Protein AF-F3SG93-F1 (afdb_monomer_lite)

Sequence (123 aa):
MIDVQQGTYSRWENGTLEPSLEAIVKLAKLFDTTTDYLLGKTIYSTLDVVPHPITRIDLKKLKGFNKTELDDLKFAIVMHGIKNHFTAFDYMDELVSEYNLDEEEQEILRTLFKEVYEYFNAD

InterPro domains:
  IPR001387 Cro/C1-type, helix-turn-helix domain [PF01381] (1-38)
  IPR001387 Cro/C1-type, helix-turn-helix domain [PS50943] (1-38)
  IPR001387 Cro/C1-type, helix-turn-helix doma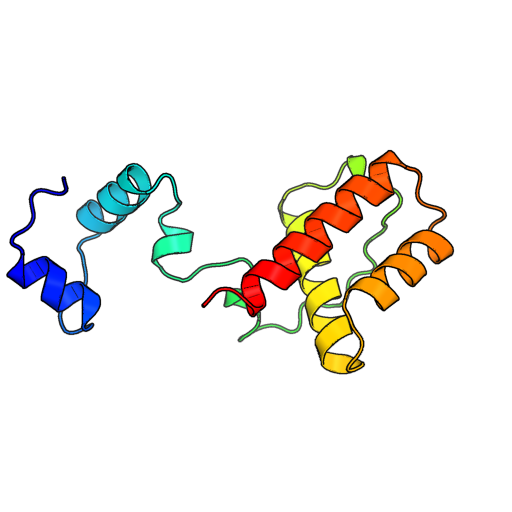in [cd00093] (1-38)
  IPR010982 Lambda repressor-like, DNA-binding domain superfamily [G3DSA:1.10.260.40] (1-42)
  IPR010982 Lambda repressor-like, DNA-binding domain superfamily [SSF47413] (2-43)

Foldseek 3Di:
DPPDDPVQVVCCVVVVDPDDPVVLVVVCVVVVHDSCVVVVNDLCVCVVPDPPPLPPLLLVCVVVDDPVSLSSVLVVLVVCCVVPVDQSVVVLVVVCVVNVDDPVSSVSSVVSSVVSVCVVPPD

Secondary structure (DSSP, 8-state):
-----HHHHHHHHTTSSPPPHHHHHHHHHHTT--HHHHTT--TTTTTTT---------GGGGGG--HHHHHHHHHHHHHHHHHH---HHHHHHHHHHHHT--HHHHHHHHHHHHHHHHHHH--

Organism: NCBI:txid888824

Structure (mmCIF, N/CA/C/O backbone):
data_AF-F3SG93-F1
#
_entry.id   AF-F3SG93-F1
#
loop_
_atom_site.group_PDB
_atom_site.id
_atom_site.type_symbol
_atom_site.label_atom_id
_atom_site.label_alt_id
_atom_site.label_comp_id
_atom_site.label_asym_id
_atom_site.label_entity_id
_atom_site.label_seq_id
_atom_site.pdbx_PDB_ins_code
_atom_site.Cartn_x
_atom_site.Cartn_y
_atom_site.Cartn_z
_atom_site.occupancy
_atom_site.B_iso_or_equiv
_atom_site.auth_seq_id
_atom_site.auth_comp_id
_atom_site.auth_asym_id
_atom_site.auth_atom_id
_atom_site.pdbx_PDB_model_num
ATOM 1 N N . MET A 1 1 ? 16.276 16.914 -10.727 1.00 59.72 1 MET A N 1
ATOM 2 C CA . MET A 1 1 ? 16.422 15.993 -11.874 1.00 59.72 1 MET A CA 1
ATOM 3 C C . MET A 1 1 ? 17.631 15.115 -11.608 1.00 59.72 1 MET A C 1
ATOM 5 O O . MET A 1 1 ? 18.599 15.614 -11.047 1.00 59.72 1 MET A O 1
ATOM 9 N N . ILE A 1 2 ? 17.548 13.819 -11.890 1.00 76.19 2 ILE A N 1
ATOM 10 C CA . ILE A 1 2 ? 18.651 12.887 -11.627 1.00 76.19 2 ILE A CA 1
ATOM 11 C C . ILE A 1 2 ? 19.689 13.134 -12.718 1.00 76.19 2 ILE A C 1
ATOM 13 O O . ILE A 1 2 ? 19.325 13.124 -13.889 1.00 76.19 2 ILE A O 1
ATOM 17 N N . ASP A 1 3 ? 20.924 13.453 -12.335 1.00 80.56 3 ASP A N 1
ATOM 18 C CA . ASP A 1 3 ? 22.010 13.833 -13.250 1.00 80.56 3 ASP A CA 1
ATOM 19 C C . ASP A 1 3 ? 22.480 12.625 -14.077 1.00 80.56 3 ASP A C 1
ATOM 21 O O . ASP A 1 3 ? 23.481 11.975 -13.786 1.00 80.56 3 ASP A O 1
ATOM 25 N N . VAL A 1 4 ? 21.651 12.237 -15.043 1.00 84.81 4 VAL A N 1
ATOM 26 C CA . VAL A 1 4 ? 21.777 11.029 -15.853 1.00 84.81 4 VAL A CA 1
ATOM 27 C C . VAL A 1 4 ? 21.468 11.410 -17.291 1.00 84.81 4 VAL A C 1
ATOM 29 O O . VAL A 1 4 ? 20.498 12.113 -17.572 1.00 84.81 4 VAL A O 1
ATOM 32 N N . GLN A 1 5 ? 22.293 10.937 -18.224 1.00 88.00 5 GLN A N 1
ATOM 33 C CA . GLN A 1 5 ? 22.051 11.164 -19.645 1.00 88.00 5 GLN A CA 1
ATOM 34 C C . GLN A 1 5 ? 20.723 10.527 -20.070 1.00 88.00 5 GLN A C 1
ATOM 36 O O . GLN A 1 5 ? 20.426 9.392 -19.698 1.00 88.00 5 GLN A O 1
ATOM 41 N N . GLN A 1 6 ? 19.957 11.219 -20.915 1.00 87.25 6 GLN A N 1
ATOM 42 C CA . GLN A 1 6 ? 18.664 10.733 -21.408 1.00 87.25 6 GLN A CA 1
ATOM 43 C C . GLN A 1 6 ? 18.759 9.329 -22.033 1.00 87.25 6 GLN A C 1
ATOM 45 O O . GLN A 1 6 ? 17.886 8.495 -21.809 1.00 87.25 6 GLN A O 1
ATOM 50 N N . GLY A 1 7 ? 19.845 9.032 -22.759 1.00 89.50 7 GLY A N 1
ATOM 51 C CA . GLY A 1 7 ? 20.078 7.701 -23.328 1.00 89.50 7 GLY A CA 1
ATOM 52 C C . GLY A 1 7 ? 20.246 6.607 -22.268 1.00 89.50 7 GLY A C 1
ATOM 53 O O . GLY A 1 7 ? 19.771 5.493 -22.457 1.00 89.50 7 GLY A O 1
ATOM 54 N N . THR A 1 8 ? 20.862 6.921 -21.127 1.00 88.81 8 THR A N 1
ATOM 55 C CA . THR A 1 8 ? 20.985 5.994 -19.992 1.00 88.81 8 THR A CA 1
ATOM 56 C C . THR A 1 8 ? 19.623 5.722 -19.362 1.00 88.81 8 THR A C 1
ATOM 58 O O . THR A 1 8 ? 19.291 4.564 -19.134 1.00 88.81 8 THR A O 1
ATOM 61 N N . TYR A 1 9 ? 18.812 6.765 -19.157 1.00 87.81 9 TYR A N 1
ATOM 62 C CA . TYR A 1 9 ? 17.448 6.624 -18.641 1.00 87.81 9 TYR A CA 1
ATOM 63 C C . TYR A 1 9 ? 16.564 5.787 -19.576 1.00 87.81 9 TYR A C 1
ATOM 65 O O . TYR A 1 9 ? 15.951 4.822 -19.138 1.00 87.81 9 TYR A O 1
ATOM 73 N N . SER A 1 10 ? 16.597 6.067 -20.883 1.00 90.00 10 SER A N 1
ATOM 74 C CA . SER A 1 10 ? 15.852 5.289 -21.880 1.00 90.00 10 SER A CA 1
ATOM 75 C C . SER A 1 10 ? 16.251 3.808 -21.877 1.00 90.00 10 SER A C 1
ATOM 77 O O . SER A 1 10 ? 15.420 2.924 -22.072 1.00 90.00 10 SER A O 1
ATOM 79 N N . ARG A 1 11 ? 17.524 3.495 -21.612 1.00 92.38 11 ARG A N 1
ATOM 80 C CA . ARG A 1 11 ? 17.965 2.104 -21.470 1.00 92.38 11 ARG A CA 1
ATOM 81 C C . ARG A 1 11 ? 17.460 1.437 -20.189 1.00 92.38 11 ARG A C 1
ATOM 83 O O . ARG A 1 11 ? 17.241 0.228 -20.243 1.00 92.38 11 ARG A O 1
ATOM 90 N N . TRP A 1 12 ? 17.268 2.193 -19.102 1.00 91.94 12 TRP A N 1
ATOM 91 C CA . TRP A 1 12 ? 16.621 1.708 -17.875 1.00 91.94 12 TRP A CA 1
ATOM 92 C C . TRP A 1 12 ? 15.160 1.341 -18.128 1.00 91.94 12 TRP A C 1
ATOM 94 O O . TRP A 1 12 ? 14.760 0.229 -17.807 1.00 91.94 12 TRP A O 1
ATOM 104 N N . GLU A 1 13 ? 14.395 2.224 -18.775 1.00 84.06 13 GLU A N 1
ATOM 105 C CA . GLU A 1 13 ? 12.977 1.984 -19.096 1.00 84.06 13 GLU A CA 1
ATOM 106 C C . GLU A 1 13 ? 12.779 0.760 -19.999 1.00 84.06 13 GLU A C 1
ATOM 108 O O . GLU A 1 13 ? 11.844 -0.011 -19.819 1.00 84.06 13 GLU A O 1
ATOM 113 N N . ASN A 1 14 ? 13.698 0.549 -20.946 1.00 88.56 14 ASN A N 1
ATOM 114 C CA . ASN A 1 14 ? 13.661 -0.594 -21.859 1.00 88.56 14 ASN A CA 1
ATOM 115 C C . ASN A 1 14 ? 14.315 -1.870 -21.285 1.00 88.56 14 ASN A C 1
ATOM 117 O O . ASN A 1 14 ? 14.455 -2.853 -22.009 1.00 88.56 14 ASN A O 1
ATOM 121 N N . GLY A 1 15 ? 14.798 -1.857 -20.035 1.00 85.56 15 GLY A N 1
ATOM 122 C CA . GLY A 1 15 ? 15.431 -3.019 -19.390 1.00 85.56 15 GLY A CA 1
ATOM 123 C C . GLY A 1 15 ? 16.774 -3.457 -19.995 1.00 85.56 15 GLY A C 1
ATOM 124 O O . GLY A 1 15 ? 17.267 -4.543 -19.708 1.00 85.56 15 GLY A O 1
ATOM 125 N N . THR A 1 16 ? 17.396 -2.627 -20.838 1.00 91.38 16 THR A N 1
ATOM 126 C CA . THR A 1 16 ? 18.687 -2.932 -21.500 1.00 91.38 16 THR A CA 1
ATOM 127 C C . THR A 1 16 ? 19.905 -2.460 -20.698 1.00 91.38 16 THR A C 1
ATOM 129 O O . THR A 1 16 ? 21.057 -2.642 -21.115 1.00 91.38 16 THR A O 1
ATOM 132 N N . LEU A 1 17 ? 19.662 -1.777 -19.582 1.00 92.44 17 LEU A N 1
ATOM 133 C CA . LEU A 1 17 ? 20.647 -1.339 -18.605 1.00 92.44 17 LEU A CA 1
ATOM 134 C C . LEU A 1 17 ? 19.965 -1.257 -17.244 1.00 92.44 17 LEU A C 1
ATOM 136 O O . LEU A 1 17 ? 18.870 -0.718 -17.151 1.00 92.44 17 LEU A O 1
ATOM 140 N N . GLU A 1 18 ? 20.632 -1.710 -16.191 1.00 91.00 18 GLU A N 1
ATOM 141 C CA . GLU A 1 18 ? 20.129 -1.532 -14.830 1.00 91.00 18 GLU A CA 1
ATOM 142 C C . GLU A 1 18 ? 20.617 -0.200 -14.229 1.00 91.00 18 GLU A C 1
ATOM 144 O O . GLU A 1 18 ? 21.763 0.212 -14.464 1.00 91.00 18 GLU A O 1
ATOM 149 N N . PRO A 1 19 ? 19.774 0.505 -13.455 1.00 92.00 19 PRO A N 1
ATOM 150 C CA . PRO A 1 19 ? 20.210 1.652 -12.672 1.00 92.00 19 PRO A CA 1
ATOM 151 C C . PRO A 1 19 ? 21.172 1.220 -11.560 1.00 92.00 19 PRO A C 1
ATOM 153 O O . PRO A 1 19 ? 21.033 0.157 -10.960 1.00 92.00 19 PRO A O 1
ATOM 156 N N . SER A 1 20 ? 22.147 2.073 -11.238 1.00 93.06 20 SER A N 1
ATOM 157 C CA . SER A 1 20 ? 22.995 1.846 -10.066 1.00 93.06 20 SER A CA 1
ATOM 158 C C . SER A 1 20 ? 22.187 1.991 -8.772 1.00 93.06 20 SER A C 1
ATOM 160 O O . SER A 1 20 ? 21.177 2.695 -8.735 1.00 93.06 20 SER A O 1
ATOM 162 N N . LEU A 1 21 ? 22.672 1.410 -7.670 1.00 92.81 21 LEU A N 1
ATOM 163 C CA . LEU A 1 21 ? 22.045 1.576 -6.352 1.00 92.81 21 LEU A CA 1
ATOM 164 C C . LEU A 1 21 ? 21.858 3.056 -5.977 1.00 92.81 21 LEU A C 1
ATOM 166 O O . LEU A 1 21 ? 20.818 3.446 -5.455 1.00 92.81 21 LEU A O 1
ATOM 170 N N . GLU A 1 22 ? 22.840 3.902 -6.294 1.00 93.69 22 GLU A N 1
ATOM 171 C CA . GLU A 1 22 ? 22.747 5.345 -6.063 1.00 93.69 22 GLU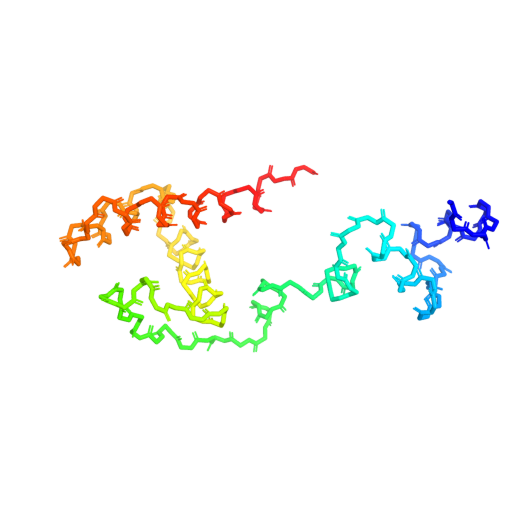 A CA 1
ATOM 172 C C . GLU A 1 22 ? 21.615 5.988 -6.881 1.00 93.69 22 GLU A C 1
ATOM 174 O O . GLU A 1 22 ? 20.885 6.839 -6.367 1.00 93.69 22 GLU A O 1
ATOM 179 N N . ALA A 1 23 ? 21.439 5.573 -8.138 1.00 93.31 23 ALA A N 1
ATOM 180 C CA . ALA A 1 23 ? 20.348 6.050 -8.980 1.00 93.31 23 ALA A CA 1
ATOM 181 C C . ALA A 1 23 ? 18.982 5.614 -8.436 1.00 93.31 23 ALA A C 1
ATOM 183 O O . ALA A 1 23 ? 18.081 6.446 -8.363 1.00 93.31 23 ALA A O 1
ATOM 184 N N . ILE A 1 24 ? 18.849 4.366 -7.975 1.00 93.44 24 ILE A N 1
ATOM 185 C CA . ILE A 1 24 ? 17.625 3.848 -7.341 1.00 93.44 24 ILE A CA 1
ATOM 186 C C . ILE A 1 24 ? 17.280 4.675 -6.093 1.00 93.44 24 ILE A C 1
ATOM 188 O O . ILE A 1 24 ? 16.143 5.109 -5.929 1.00 93.44 24 ILE A O 1
ATOM 192 N N . VAL A 1 25 ? 18.263 4.979 -5.239 1.00 94.56 25 VAL A N 1
ATOM 193 C CA . VAL A 1 25 ? 18.050 5.823 -4.049 1.00 94.56 25 VAL A CA 1
ATOM 194 C C . VAL A 1 25 ? 17.620 7.245 -4.430 1.00 94.56 25 VAL A C 1
ATOM 196 O O . VAL A 1 25 ? 16.763 7.830 -3.766 1.00 94.56 25 VAL A O 1
ATOM 199 N N . LYS A 1 26 ? 18.192 7.826 -5.492 1.00 93.50 26 LYS A N 1
ATOM 200 C CA . LYS A 1 26 ? 17.790 9.155 -5.986 1.00 93.50 26 LYS A CA 1
ATOM 201 C C . LYS A 1 26 ? 16.380 9.144 -6.578 1.00 93.50 26 LYS A C 1
ATOM 203 O O . LYS A 1 26 ? 15.635 10.084 -6.323 1.00 93.50 26 LYS A O 1
ATOM 208 N N . LEU A 1 27 ? 16.019 8.102 -7.327 1.00 92.38 27 LEU A N 1
ATOM 209 C CA . LEU A 1 27 ? 14.672 7.899 -7.868 1.00 92.38 27 LEU A CA 1
ATOM 210 C C . LEU A 1 27 ? 13.645 7.798 -6.737 1.00 92.38 27 LEU A C 1
ATOM 212 O O . LEU A 1 27 ? 12.639 8.497 -6.774 1.00 92.38 27 LEU A O 1
ATOM 216 N N . ALA A 1 28 ? 13.937 7.005 -5.703 1.00 93.56 28 ALA A N 1
ATOM 217 C CA . ALA A 1 28 ? 13.047 6.822 -4.558 1.00 93.56 28 ALA A CA 1
ATOM 218 C C . ALA A 1 28 ? 12.746 8.162 -3.872 1.00 93.56 28 ALA A C 1
ATOM 220 O O . ALA A 1 28 ? 11.593 8.514 -3.659 1.00 93.56 28 ALA A O 1
ATOM 221 N N . LYS A 1 29 ? 13.787 8.971 -3.631 1.00 93.38 29 LYS A N 1
ATOM 222 C CA . LYS A 1 29 ? 13.641 10.325 -3.074 1.00 93.38 29 LYS A CA 1
ATOM 223 C C . LYS A 1 29 ? 12.903 11.288 -4.003 1.00 93.38 29 LYS A C 1
ATOM 225 O O . LYS A 1 29 ? 12.192 12.158 -3.520 1.00 93.38 29 LYS A O 1
ATOM 230 N N . LEU A 1 30 ? 13.118 11.186 -5.315 1.00 92.88 30 LEU A N 1
ATOM 231 C CA . LEU A 1 30 ? 12.493 12.075 -6.296 1.00 92.88 30 LEU A CA 1
ATOM 232 C C . LEU A 1 30 ? 10.981 11.847 -6.389 1.00 92.88 30 LEU A C 1
ATOM 234 O O . LEU A 1 30 ? 10.237 12.813 -6.520 1.00 92.88 30 LEU A O 1
ATOM 238 N N . PHE A 1 31 ? 10.554 10.587 -6.339 1.00 90.62 31 PHE A N 1
ATOM 239 C CA . PHE A 1 31 ? 9.151 10.184 -6.452 1.00 90.62 31 PHE A CA 1
ATOM 240 C C . PHE A 1 31 ? 8.451 10.003 -5.102 1.00 90.62 31 PHE A C 1
ATOM 242 O O . PHE A 1 31 ? 7.326 9.519 -5.078 1.00 90.62 31 PHE A O 1
ATOM 249 N N . ASP A 1 32 ? 9.114 10.365 -4.002 1.00 93.00 32 ASP A N 1
ATOM 250 C CA . ASP A 1 32 ? 8.617 10.175 -2.636 1.00 93.00 32 ASP A CA 1
ATOM 251 C C . ASP A 1 32 ? 8.123 8.736 -2.373 1.00 93.00 32 ASP A C 1
ATOM 253 O O . ASP A 1 32 ? 7.033 8.486 -1.867 1.00 93.00 32 ASP A O 1
ATOM 257 N N . THR A 1 33 ? 8.938 7.758 -2.778 1.00 89.56 33 THR A N 1
ATOM 258 C CA . THR A 1 33 ? 8.654 6.320 -2.660 1.00 89.56 33 THR A CA 1
ATOM 259 C C . THR A 1 33 ? 9.843 5.566 -2.050 1.00 89.56 33 THR A C 1
ATOM 261 O O . THR A 1 33 ? 10.862 6.155 -1.685 1.00 89.56 33 THR A O 1
ATOM 264 N N . THR A 1 34 ? 9.740 4.242 -1.912 1.00 92.00 34 THR A N 1
ATOM 265 C CA . THR A 1 34 ? 10.809 3.388 -1.376 1.00 92.00 34 THR A CA 1
ATOM 266 C C . THR A 1 34 ? 11.599 2.700 -2.486 1.00 92.00 34 THR A C 1
ATOM 268 O O . THR A 1 34 ? 11.109 2.458 -3.587 1.00 92.00 34 THR A O 1
ATOM 271 N N . THR A 1 35 ? 12.847 2.332 -2.190 1.00 92.50 35 THR A N 1
ATOM 272 C CA . THR A 1 35 ? 13.645 1.500 -3.102 1.00 92.50 35 THR A CA 1
ATOM 273 C C . THR A 1 35 ? 13.022 0.121 -3.299 1.00 92.50 35 THR A C 1
ATOM 275 O O . THR A 1 35 ? 13.099 -0.416 -4.395 1.00 92.50 35 THR A O 1
ATOM 278 N N . ASP A 1 36 ? 12.375 -0.423 -2.264 1.00 87.12 36 ASP A N 1
ATOM 279 C CA . ASP A 1 36 ? 11.629 -1.681 -2.352 1.00 87.12 36 ASP A CA 1
ATOM 280 C C . ASP A 1 36 ? 10.508 -1.578 -3.394 1.00 87.12 36 ASP A C 1
ATOM 282 O O . ASP A 1 36 ? 10.410 -2.434 -4.268 1.00 87.12 36 ASP A O 1
ATOM 286 N N . TYR A 1 37 ? 9.735 -0.486 -3.376 1.00 85.25 37 TYR A N 1
ATOM 287 C CA . TYR A 1 37 ? 8.689 -0.235 -4.367 1.00 85.25 37 TYR A CA 1
ATOM 288 C C . TYR A 1 37 ? 9.256 -0.145 -5.792 1.00 85.25 37 TYR A C 1
ATOM 290 O O . TYR A 1 37 ? 8.758 -0.818 -6.691 1.00 85.25 37 TYR A O 1
ATOM 298 N N . LEU A 1 38 ? 10.337 0.621 -5.998 1.00 87.50 38 LEU A N 1
ATOM 299 C CA . LEU A 1 38 ? 10.989 0.746 -7.312 1.00 87.50 38 LEU A CA 1
ATOM 300 C C . LEU A 1 38 ? 11.539 -0.578 -7.852 1.00 87.50 38 LEU A C 1
ATOM 302 O O . LEU A 1 38 ? 11.622 -0.761 -9.062 1.00 87.50 38 LEU A O 1
ATOM 306 N N . LEU A 1 39 ? 11.935 -1.485 -6.961 1.00 87.00 39 LEU A N 1
ATOM 307 C CA . LEU A 1 39 ? 12.457 -2.807 -7.303 1.00 87.00 39 LEU A CA 1
ATOM 308 C C . LEU A 1 39 ? 11.354 -3.868 -7.429 1.00 87.00 39 LEU A C 1
ATOM 310 O O . LEU A 1 39 ? 11.656 -5.056 -7.514 1.00 87.00 39 LEU A O 1
ATOM 314 N N . GLY A 1 40 ? 10.081 -3.463 -7.418 1.00 76.38 40 GLY A N 1
ATOM 315 C CA . GLY A 1 40 ? 8.942 -4.373 -7.533 1.00 76.38 40 GLY A CA 1
ATOM 316 C C . GLY A 1 40 ? 8.674 -5.194 -6.271 1.00 76.38 40 GLY A C 1
ATOM 317 O O . GLY A 1 40 ? 7.824 -6.081 -6.285 1.00 76.38 40 GLY A O 1
ATOM 318 N N . LYS A 1 41 ? 9.353 -4.899 -5.158 1.00 79.25 41 LYS A N 1
ATOM 319 C CA . LYS A 1 41 ? 9.103 -5.533 -3.865 1.00 79.25 41 LYS A CA 1
ATOM 320 C C . LYS A 1 41 ? 7.938 -4.834 -3.171 1.00 79.25 41 LYS A C 1
ATOM 322 O O . LYS A 1 41 ? 8.107 -3.954 -2.329 1.00 79.25 41 LYS A O 1
ATOM 327 N N . THR A 1 42 ? 6.732 -5.233 -3.551 1.00 71.38 42 THR A N 1
ATOM 328 C CA . THR A 1 42 ? 5.483 -4.806 -2.911 1.00 71.38 42 THR A CA 1
ATOM 329 C C . THR A 1 42 ? 5.004 -5.857 -1.911 1.00 71.38 42 THR A C 1
ATOM 331 O O . THR A 1 42 ? 5.514 -6.977 -1.874 1.00 71.38 42 THR A O 1
ATOM 334 N N . ILE A 1 43 ? 3.971 -5.535 -1.133 1.00 64.81 43 ILE A N 1
ATOM 335 C CA . ILE A 1 43 ? 3.276 -6.511 -0.272 1.00 64.81 43 ILE A CA 1
ATOM 336 C C . ILE A 1 43 ? 2.715 -7.703 -1.067 1.00 64.81 43 ILE A C 1
ATOM 338 O O . ILE A 1 43 ? 2.484 -8.769 -0.512 1.00 64.81 43 ILE A O 1
ATOM 342 N N . TYR A 1 44 ? 2.551 -7.531 -2.379 1.00 60.75 44 TYR A N 1
ATOM 343 C CA . TYR A 1 44 ? 2.059 -8.536 -3.312 1.00 60.75 44 TYR A CA 1
ATOM 344 C C . TYR A 1 44 ? 3.194 -9.321 -3.986 1.00 60.75 44 TYR A C 1
ATOM 346 O O . TYR A 1 44 ? 2.960 -10.398 -4.515 1.00 60.75 44 TYR A O 1
ATOM 354 N N . SER A 1 45 ? 4.446 -8.853 -3.923 1.00 61.03 45 SER A N 1
ATOM 355 C CA . SER A 1 45 ? 5.608 -9.576 -4.476 1.00 61.03 45 SER A CA 1
ATOM 356 C C . SER A 1 45 ? 5.905 -10.910 -3.773 1.00 61.03 45 SER A C 1
ATOM 358 O O . SER A 1 45 ? 6.642 -11.744 -4.292 1.00 61.03 45 SER A O 1
ATOM 360 N N . THR A 1 46 ? 5.311 -11.146 -2.600 1.00 54.59 46 THR A N 1
ATOM 361 C CA . THR A 1 46 ? 5.358 -12.426 -1.877 1.00 54.59 46 THR A CA 1
ATOM 362 C C . THR A 1 46 ? 4.302 -13.433 -2.353 1.00 54.59 46 THR A C 1
ATOM 364 O O . THR A 1 46 ? 4.393 -14.604 -1.973 1.00 54.59 46 THR A O 1
ATOM 367 N N . LEU A 1 47 ? 3.341 -13.021 -3.201 1.00 50.97 47 LEU A N 1
ATOM 368 C CA . LEU A 1 47 ? 2.291 -13.888 -3.764 1.00 50.97 47 LEU A CA 1
ATOM 369 C C . LEU A 1 47 ? 2.870 -15.054 -4.579 1.00 50.97 47 LEU A C 1
ATOM 371 O O . LEU A 1 47 ? 2.270 -16.126 -4.603 1.00 50.97 47 LEU A O 1
ATOM 375 N N . ASP A 1 48 ? 4.040 -14.872 -5.198 1.00 45.44 48 ASP A N 1
ATOM 376 C CA . ASP A 1 48 ? 4.622 -15.860 -6.114 1.00 45.44 48 ASP A CA 1
ATOM 377 C C . ASP A 1 48 ? 5.311 -17.050 -5.426 1.00 45.44 48 ASP A C 1
ATOM 379 O O . ASP A 1 48 ? 5.649 -18.020 -6.105 1.00 45.44 48 ASP A O 1
ATOM 383 N N . VAL A 1 49 ? 5.549 -17.033 -4.102 1.00 44.50 49 VAL A N 1
ATOM 384 C CA . VAL A 1 49 ? 6.443 -18.050 -3.495 1.00 44.50 49 VAL A CA 1
ATOM 385 C C . VAL A 1 49 ? 5.956 -18.683 -2.193 1.00 44.50 49 VAL A C 1
ATOM 387 O O . VAL A 1 49 ? 6.461 -19.745 -1.829 1.00 44.50 49 VAL A O 1
ATOM 390 N N . VAL A 1 50 ? 4.976 -18.124 -1.477 1.00 46.19 50 VAL A N 1
ATOM 391 C CA . VAL A 1 50 ? 4.543 -18.737 -0.210 1.00 46.19 50 VAL A CA 1
ATOM 392 C C . VAL A 1 50 ? 3.030 -18.652 -0.055 1.00 46.19 50 VAL A C 1
ATOM 394 O O . VAL A 1 50 ? 2.501 -17.541 -0.004 1.00 46.19 50 VAL A O 1
ATOM 397 N N . PRO A 1 51 ? 2.314 -19.783 0.109 1.00 45.25 51 PRO A N 1
ATOM 398 C CA . PRO A 1 51 ? 0.999 -19.740 0.718 1.00 45.25 51 PRO A CA 1
ATOM 399 C C . PRO A 1 51 ? 1.216 -19.269 2.157 1.00 45.25 51 PRO A C 1
ATOM 401 O O . PRO A 1 51 ? 1.511 -20.075 3.041 1.00 45.25 51 PRO A O 1
ATOM 404 N N . HIS A 1 52 ? 1.145 -17.954 2.390 1.00 45.66 52 HIS A N 1
ATOM 405 C CA . HIS A 1 52 ? 0.974 -17.458 3.745 1.00 45.66 52 HIS A CA 1
ATOM 406 C C . HIS A 1 52 ? -0.264 -18.178 4.274 1.00 45.66 52 HIS A C 1
ATOM 408 O O . HIS A 1 52 ? -1.303 -18.173 3.596 1.00 45.66 52 HIS A O 1
ATOM 414 N N . PRO A 1 53 ? -0.155 -18.895 5.408 1.00 44.47 53 PRO A N 1
ATOM 415 C CA . PRO A 1 53 ? -1.332 -19.453 6.034 1.00 44.47 53 PRO A CA 1
ATOM 416 C C . PRO A 1 53 ? -2.329 -18.308 6.136 1.00 44.47 53 PRO A C 1
ATOM 418 O O . PRO A 1 53 ? -1.938 -17.204 6.507 1.00 44.47 53 PRO A O 1
ATOM 421 N N . ILE A 1 54 ? -3.590 -18.558 5.789 1.00 50.09 54 ILE A N 1
ATOM 422 C CA . ILE A 1 54 ? -4.692 -17.689 6.197 1.00 50.09 54 ILE A CA 1
ATOM 423 C C . ILE A 1 54 ? -4.691 -17.784 7.727 1.00 50.09 54 ILE A C 1
ATOM 425 O O . ILE A 1 54 ? -5.381 -18.611 8.324 1.00 50.09 54 ILE A O 1
ATOM 429 N N . THR A 1 55 ? -3.772 -17.078 8.376 1.00 46.88 55 THR A N 1
ATOM 430 C CA . THR A 1 55 ? -3.735 -16.943 9.815 1.00 46.88 55 THR A CA 1
ATOM 431 C C . THR A 1 55 ? -5.035 -16.247 10.161 1.00 46.88 55 THR A C 1
ATOM 433 O O . THR A 1 55 ? -5.501 -15.360 9.450 1.00 46.88 55 THR A O 1
ATOM 436 N N . ARG A 1 56 ? -5.696 -16.729 11.212 1.00 55.53 56 ARG A N 1
ATOM 437 C CA . ARG A 1 56 ? -6.915 -16.110 11.728 1.00 55.53 56 ARG A CA 1
ATOM 438 C C . ARG A 1 56 ? -6.557 -14.691 12.163 1.00 55.53 56 ARG A C 1
ATOM 440 O O . ARG A 1 56 ? -6.035 -14.511 13.260 1.00 55.53 56 ARG A O 1
ATOM 447 N N . ILE A 1 57 ? -6.776 -13.720 11.283 1.00 66.94 57 ILE A N 1
ATOM 448 C CA . ILE A 1 57 ? -6.618 -12.304 11.585 1.00 66.94 57 ILE A CA 1
ATOM 449 C C . ILE A 1 57 ? -7.737 -11.959 12.564 1.00 66.94 57 ILE A C 1
ATOM 451 O O . ILE A 1 57 ? -8.920 -12.069 12.244 1.00 66.94 57 ILE A O 1
ATOM 455 N N . ASP A 1 58 ? -7.367 -11.613 13.794 1.00 71.38 58 ASP A N 1
ATOM 456 C CA . ASP A 1 58 ? -8.329 -11.166 14.796 1.00 71.38 58 ASP A CA 1
ATOM 457 C C . ASP A 1 58 ? -8.642 -9.689 14.553 1.00 71.38 58 ASP A C 1
ATOM 459 O O . ASP A 1 58 ? -7.959 -8.797 15.063 1.00 71.38 58 ASP A O 1
ATOM 463 N N . LEU A 1 59 ? -9.680 -9.432 13.754 1.00 76.50 59 LEU A N 1
ATOM 464 C CA . LEU A 1 59 ? -10.116 -8.076 13.412 1.00 76.50 59 LEU A CA 1
ATOM 465 C C . LEU A 1 59 ? -10.552 -7.253 14.633 1.00 76.50 59 LEU A C 1
ATOM 467 O O . LEU A 1 59 ? -10.590 -6.033 14.546 1.00 76.50 59 LEU A O 1
ATOM 471 N N . LYS A 1 60 ? -10.761 -7.864 15.809 1.00 78.50 60 LYS A N 1
ATOM 472 C CA . LYS A 1 60 ? -11.035 -7.125 17.058 1.00 78.50 60 LYS A CA 1
ATOM 473 C C . LYS A 1 60 ? -9.873 -6.249 17.524 1.00 78.50 60 LYS A C 1
ATOM 475 O O . LYS A 1 60 ? -10.018 -5.482 18.472 1.00 78.50 60 LYS A O 1
ATOM 480 N N . LYS A 1 61 ? -8.695 -6.401 16.917 1.00 82.94 61 LYS A N 1
ATOM 481 C CA . LYS A 1 61 ? -7.516 -5.575 17.192 1.00 82.94 61 LYS A CA 1
ATOM 482 C C . LYS A 1 61 ? -7.152 -4.672 16.020 1.00 82.94 61 LYS A C 1
ATOM 484 O O . LYS A 1 61 ? -6.048 -4.140 16.032 1.00 82.94 61 LYS A O 1
ATOM 489 N N . LEU A 1 62 ? -8.049 -4.467 15.051 1.00 81.56 62 LEU A N 1
ATOM 490 C CA . LEU A 1 62 ? -7.777 -3.712 13.823 1.00 81.56 62 LEU A CA 1
ATOM 491 C C . LEU A 1 62 ? -7.136 -2.342 14.100 1.00 81.56 62 LEU A C 1
ATOM 493 O O . LEU A 1 62 ? -6.153 -1.978 13.462 1.00 81.56 62 LEU A O 1
ATOM 497 N N . LYS A 1 63 ? -7.617 -1.629 15.127 1.00 82.81 63 LYS A N 1
ATOM 498 C CA . LYS A 1 63 ? -7.075 -0.322 15.550 1.00 82.81 63 LYS A CA 1
ATOM 499 C C . LYS A 1 63 ? -5.616 -0.365 16.025 1.00 82.81 63 LYS A C 1
ATOM 501 O O . LYS A 1 63 ? -4.947 0.661 16.061 1.00 82.81 63 LYS A O 1
ATOM 506 N N . GLY A 1 64 ? -5.134 -1.535 16.434 1.00 83.25 64 GLY A N 1
ATOM 507 C CA . GLY A 1 64 ? -3.779 -1.768 16.928 1.00 83.25 64 GLY A CA 1
ATOM 508 C C . GLY A 1 64 ? -2.873 -2.502 15.943 1.00 83.25 64 GLY A C 1
ATOM 509 O O . GLY A 1 64 ? -1.770 -2.878 16.342 1.00 83.25 64 GLY A O 1
ATOM 510 N N . PHE A 1 65 ? -3.319 -2.739 14.705 1.00 84.19 65 PHE A N 1
ATOM 511 C CA . PHE A 1 65 ? -2.524 -3.481 13.733 1.00 84.19 65 PHE A CA 1
ATOM 512 C C . PHE A 1 65 ? -1.239 -2.739 13.379 1.00 84.19 65 PHE A C 1
ATOM 514 O O . PHE A 1 65 ? -1.226 -1.545 13.072 1.00 84.19 65 PHE A O 1
ATOM 521 N N . ASN A 1 66 ? -0.139 -3.480 13.391 1.00 83.00 66 ASN A N 1
ATOM 522 C CA . ASN A 1 66 ? 1.115 -3.030 12.821 1.00 83.00 66 ASN A CA 1
ATOM 523 C C . ASN A 1 66 ? 1.122 -3.230 11.294 1.00 83.00 66 ASN A C 1
ATOM 525 O O . ASN A 1 66 ? 0.226 -3.843 10.717 1.00 83.00 66 ASN A O 1
ATOM 529 N N . LYS A 1 67 ? 2.163 -2.721 10.625 1.00 80.56 67 LYS A N 1
ATOM 530 C CA . LYS A 1 67 ? 2.281 -2.784 9.161 1.00 80.56 67 LYS A CA 1
ATOM 531 C C . LYS A 1 67 ? 2.155 -4.211 8.607 1.00 80.56 67 LYS A C 1
ATOM 533 O O . LYS A 1 67 ? 1.448 -4.403 7.630 1.00 80.56 67 LYS A O 1
ATOM 538 N N . THR A 1 68 ? 2.786 -5.196 9.243 1.00 78.25 68 THR A N 1
ATOM 539 C CA . THR A 1 68 ? 2.721 -6.598 8.806 1.00 78.25 68 THR A CA 1
ATOM 540 C C . THR A 1 68 ? 1.303 -7.153 8.919 1.00 78.25 68 THR A C 1
ATOM 542 O O . THR A 1 68 ? 0.838 -7.817 8.005 1.00 78.25 68 THR A O 1
ATOM 545 N N . GLU A 1 69 ? 0.586 -6.835 9.999 1.00 81.38 69 GLU A N 1
ATOM 546 C CA . GLU A 1 69 ? -0.800 -7.286 10.198 1.00 81.38 69 GLU A CA 1
ATOM 547 C C . GLU A 1 69 ? -1.765 -6.649 9.182 1.00 81.38 69 GLU A C 1
ATOM 549 O O . GLU A 1 69 ? -2.689 -7.307 8.702 1.00 81.38 69 GLU A O 1
ATOM 554 N N . LEU A 1 70 ? -1.533 -5.385 8.809 1.00 83.31 70 LEU A N 1
ATOM 555 C CA . LEU A 1 70 ? -2.274 -4.723 7.730 1.00 83.31 70 LEU A CA 1
ATOM 556 C C . LEU A 1 70 ? -1.975 -5.356 6.366 1.00 83.31 70 LEU A C 1
ATOM 558 O O . LEU A 1 70 ? -2.892 -5.545 5.568 1.00 83.31 70 LEU A O 1
ATOM 562 N N . ASP A 1 71 ? -0.713 -5.692 6.100 1.00 79.19 71 ASP A N 1
ATOM 563 C CA . ASP A 1 71 ? -0.291 -6.324 4.849 1.00 79.19 71 ASP A CA 1
ATOM 564 C C . ASP A 1 71 ? -0.872 -7.749 4.721 1.00 79.19 71 ASP A C 1
ATOM 566 O O . ASP A 1 71 ? -1.392 -8.109 3.662 1.00 79.19 71 ASP A O 1
ATOM 570 N N . ASP A 1 72 ? -0.898 -8.518 5.815 1.00 77.75 72 ASP A N 1
ATOM 571 C CA . ASP A 1 72 ? -1.555 -9.830 5.891 1.00 77.75 72 ASP A CA 1
ATOM 572 C C . ASP A 1 72 ? -3.070 -9.722 5.633 1.00 77.75 72 ASP A C 1
ATOM 574 O O . ASP A 1 72 ? -3.653 -10.545 4.919 1.00 77.75 72 ASP A O 1
ATOM 578 N N . LEU A 1 73 ? -3.725 -8.681 6.165 1.00 82.88 73 LEU A N 1
ATOM 579 C CA . LEU A 1 73 ? -5.147 -8.429 5.917 1.00 82.88 73 LEU A CA 1
ATOM 580 C C . LEU A 1 73 ? -5.415 -8.080 4.450 1.00 82.88 73 LEU A C 1
ATOM 582 O O . LEU A 1 73 ? -6.334 -8.642 3.850 1.00 82.88 73 LEU A O 1
ATOM 586 N N . LYS A 1 74 ? -4.591 -7.222 3.837 1.00 79.12 74 LYS A N 1
ATOM 587 C CA . LYS A 1 74 ? -4.675 -6.929 2.396 1.00 79.12 74 LYS A CA 1
ATOM 588 C C . LYS A 1 74 ? -4.532 -8.204 1.567 1.00 79.12 74 LYS A C 1
ATOM 590 O O . LYS A 1 74 ? -5.323 -8.428 0.654 1.00 79.12 74 LYS A O 1
ATOM 595 N N . PHE A 1 75 ? -3.588 -9.077 1.918 1.00 76.56 75 PHE A N 1
ATOM 596 C CA . PHE A 1 75 ? -3.406 -10.367 1.253 1.00 76.56 75 PHE A CA 1
ATOM 597 C C . PHE A 1 75 ? -4.651 -11.260 1.361 1.00 76.56 75 PHE A C 1
ATOM 599 O O . PHE A 1 75 ? -5.104 -11.820 0.360 1.00 76.56 75 PHE A O 1
ATOM 606 N N . ALA A 1 76 ? -5.243 -11.371 2.554 1.00 76.94 76 ALA A N 1
ATOM 607 C CA . ALA A 1 76 ? -6.457 -12.157 2.766 1.00 76.94 76 ALA A CA 1
ATOM 608 C C . ALA A 1 76 ? -7.633 -11.646 1.916 1.00 76.94 76 ALA A C 1
ATOM 610 O O . ALA A 1 76 ? -8.338 -12.449 1.302 1.00 76.94 76 ALA A O 1
ATOM 611 N N . ILE A 1 77 ? -7.798 -10.322 1.822 1.00 77.62 77 ILE A N 1
ATOM 612 C CA . ILE A 1 77 ? -8.822 -9.672 0.989 1.00 77.62 77 ILE A CA 1
ATOM 613 C C . ILE A 1 77 ? -8.637 -10.038 -0.489 1.00 77.62 77 ILE A C 1
ATOM 615 O O . ILE A 1 77 ? -9.586 -10.478 -1.141 1.00 77.62 77 ILE A O 1
ATOM 619 N N . VAL A 1 78 ? -7.410 -9.926 -1.007 1.00 75.38 78 VAL A N 1
ATOM 620 C CA . VAL A 1 78 ? -7.078 -10.289 -2.395 1.00 75.38 78 VAL A CA 1
ATOM 621 C C . VAL A 1 78 ? -7.390 -11.752 -2.681 1.00 75.38 78 VAL A C 1
ATOM 623 O O . VAL A 1 78 ? -8.072 -12.073 -3.654 1.00 75.38 78 VAL A O 1
ATOM 626 N N . MET A 1 79 ? -6.925 -12.654 -1.815 1.00 71.69 79 MET A N 1
ATOM 627 C CA . MET A 1 79 ? -7.112 -14.091 -2.005 1.00 71.69 79 MET A CA 1
ATOM 628 C C . MET A 1 79 ? -8.583 -14.500 -1.925 1.00 71.69 79 MET A C 1
ATOM 630 O O . MET A 1 79 ? -8.996 -15.410 -2.646 1.00 71.69 79 MET A O 1
ATOM 634 N N . HIS A 1 80 ? -9.375 -13.839 -1.077 1.00 69.25 80 HIS A N 1
ATOM 635 C CA . HIS A 1 80 ? -10.816 -14.055 -1.010 1.00 69.25 80 HIS A CA 1
ATOM 636 C C . HIS A 1 80 ? -11.512 -13.622 -2.311 1.00 69.25 80 HIS A C 1
ATOM 638 O O . HIS A 1 80 ? -12.282 -14.400 -2.879 1.00 69.25 80 HIS A O 1
ATOM 644 N N . GLY A 1 81 ? -11.180 -12.433 -2.831 1.00 65.88 81 GLY A N 1
ATOM 645 C CA . GLY A 1 81 ? -11.707 -11.934 -4.106 1.00 65.88 81 GLY A CA 1
ATOM 646 C C . GLY A 1 81 ? -11.394 -12.859 -5.289 1.00 65.88 81 GLY A C 1
ATOM 647 O O . GLY A 1 81 ? -12.285 -13.190 -6.070 1.00 65.88 81 GLY A O 1
ATOM 648 N N . ILE A 1 82 ? -10.154 -13.360 -5.378 1.00 64.81 82 ILE A N 1
ATOM 649 C CA . ILE A 1 82 ? -9.728 -14.289 -6.439 1.00 64.81 82 ILE A CA 1
ATOM 650 C C . ILE A 1 82 ? -10.450 -15.640 -6.333 1.00 64.81 82 ILE A C 1
ATOM 652 O O . ILE A 1 82 ? -10.922 -16.159 -7.343 1.00 64.81 82 ILE A O 1
ATOM 656 N N . LYS A 1 83 ? -10.528 -16.231 -5.131 1.00 61.34 83 LYS A N 1
ATOM 657 C CA . LYS A 1 83 ? -11.110 -17.573 -4.945 1.00 61.34 83 LYS A CA 1
ATOM 658 C C . LYS A 1 83 ? -12.608 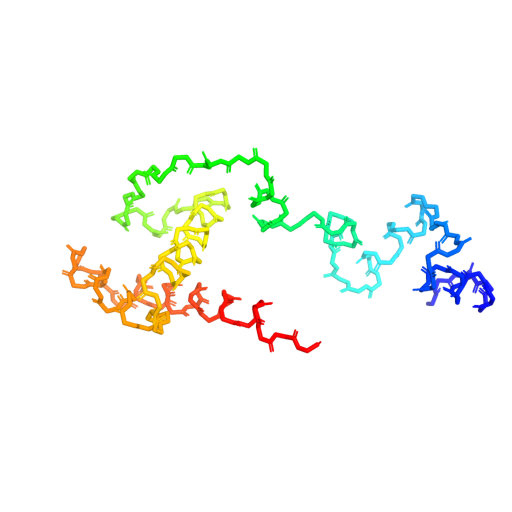-17.619 -5.207 1.00 61.34 83 LYS A C 1
ATOM 660 O O . LYS A 1 83 ? -13.093 -18.627 -5.713 1.00 61.34 83 LYS A O 1
ATOM 665 N N . ASN A 1 84 ? -13.325 -16.565 -4.831 1.00 60.41 84 ASN A N 1
ATOM 666 C CA . ASN A 1 84 ? -14.780 -16.603 -4.798 1.00 60.41 84 ASN A CA 1
ATOM 667 C C . ASN A 1 84 ? -15.440 -15.820 -5.950 1.00 60.41 84 ASN A C 1
ATOM 669 O O . ASN A 1 84 ? -16.660 -15.841 -6.053 1.00 60.41 84 ASN A O 1
ATOM 673 N N . HIS A 1 85 ? -14.671 -15.180 -6.845 1.00 55.84 85 HIS A N 1
ATOM 674 C CA . HIS A 1 85 ? -15.192 -14.381 -7.970 1.00 55.84 85 HIS A CA 1
ATOM 675 C C . HIS A 1 85 ? -16.213 -13.293 -7.558 1.00 55.84 85 HIS A C 1
ATOM 677 O O . HIS A 1 85 ? -17.055 -12.900 -8.365 1.00 55.84 85 HIS A O 1
ATOM 683 N N . PHE A 1 86 ? -16.152 -12.801 -6.316 1.00 58.19 86 PHE A N 1
ATOM 684 C CA . PHE A 1 86 ? -17.009 -11.713 -5.828 1.00 58.19 86 PHE A CA 1
ATOM 685 C C . PHE A 1 86 ? -16.331 -10.353 -5.966 1.00 58.19 86 PHE A C 1
ATOM 687 O O . PHE A 1 86 ? -15.110 -10.252 -6.119 1.00 58.19 86 PHE A O 1
ATOM 694 N N . THR A 1 87 ? -17.132 -9.290 -5.873 1.00 58.81 87 THR A N 1
ATOM 695 C CA . THR A 1 87 ? -16.586 -7.945 -5.706 1.00 58.81 87 THR A CA 1
ATOM 696 C C . THR A 1 87 ? -15.996 -7.824 -4.305 1.00 58.81 87 THR A C 1
ATOM 698 O O . THR A 1 87 ? -16.501 -8.412 -3.350 1.00 58.81 87 THR A O 1
ATOM 701 N N . ALA A 1 88 ? -14.910 -7.066 -4.155 1.00 58.25 88 ALA A N 1
ATOM 702 C CA . ALA A 1 88 ? -14.268 -6.895 -2.854 1.00 58.25 88 ALA A CA 1
ATOM 703 C C . ALA A 1 88 ? -15.259 -6.338 -1.798 1.00 58.25 88 ALA A C 1
ATOM 705 O O . ALA A 1 88 ? -15.181 -6.683 -0.626 1.00 58.25 88 ALA A O 1
ATOM 706 N N . PHE A 1 89 ? -16.264 -5.564 -2.211 1.00 63.53 89 PHE A N 1
ATOM 707 C CA . PHE A 1 89 ? -17.264 -4.991 -1.308 1.00 63.53 89 PHE A CA 1
ATOM 708 C C . PHE A 1 89 ? -18.186 -6.026 -0.639 1.00 63.53 89 PHE A C 1
ATOM 710 O O . PHE A 1 89 ? -18.530 -5.832 0.523 1.00 63.53 89 PHE A O 1
ATOM 717 N N . ASP A 1 90 ? -18.499 -7.152 -1.291 1.00 69.19 90 ASP A N 1
ATOM 718 C CA . ASP A 1 90 ? -19.344 -8.205 -0.698 1.00 69.19 90 ASP A CA 1
ATOM 719 C C . ASP A 1 90 ? -18.662 -8.864 0.519 1.00 69.19 90 ASP A C 1
ATOM 721 O O . ASP A 1 90 ? -19.297 -9.166 1.527 1.00 69.19 90 ASP A O 1
ATOM 725 N N . TYR A 1 91 ? -17.337 -9.034 0.451 1.00 72.88 91 TYR A N 1
ATOM 726 C CA . TYR A 1 91 ? -16.535 -9.575 1.553 1.00 72.88 91 TYR A CA 1
ATOM 727 C C . TYR A 1 91 ? -16.355 -8.569 2.698 1.00 72.88 91 TYR A C 1
ATOM 729 O O . TYR A 1 91 ? -16.268 -8.953 3.862 1.00 72.88 91 TYR A O 1
ATOM 737 N N . MET A 1 92 ? -16.319 -7.270 2.390 1.00 78.38 92 MET A N 1
ATOM 738 C CA . MET A 1 92 ? -16.257 -6.230 3.416 1.00 78.38 92 MET A CA 1
ATOM 739 C C . MET A 1 92 ? -17.499 -6.277 4.314 1.00 78.38 92 MET A C 1
ATOM 741 O O . MET A 1 92 ? -17.359 -6.270 5.535 1.00 78.38 92 MET A O 1
ATOM 745 N N . ASP A 1 93 ? -18.693 -6.376 3.726 1.00 80.25 93 ASP A N 1
ATOM 746 C CA . ASP A 1 93 ? -19.948 -6.444 4.483 1.00 80.25 93 ASP A CA 1
ATOM 747 C C . ASP A 1 93 ? -20.022 -7.710 5.360 1.00 80.25 93 ASP A C 1
ATOM 749 O O . ASP A 1 93 ? -20.489 -7.648 6.502 1.00 80.25 93 ASP A O 1
ATOM 753 N N . GLU A 1 94 ? -19.488 -8.839 4.876 1.00 81.19 94 GLU A N 1
ATOM 754 C CA . GLU A 1 94 ? -19.354 -10.078 5.654 1.00 81.19 94 GLU A CA 1
ATOM 755 C C . GLU A 1 94 ? -18.459 -9.880 6.887 1.00 81.19 94 GLU A C 1
ATOM 757 O O . GLU A 1 94 ? -18.882 -10.187 8.004 1.00 81.19 94 GLU A O 1
ATOM 762 N N . LEU A 1 95 ? -17.271 -9.286 6.720 1.00 82.00 95 LEU A N 1
ATOM 763 C CA . LEU A 1 95 ? -16.345 -9.017 7.827 1.00 82.00 95 LEU A CA 1
ATOM 764 C C . LEU A 1 95 ? -16.932 -8.045 8.860 1.00 82.00 95 LEU A C 1
ATOM 766 O O . LEU A 1 95 ? -16.773 -8.248 10.066 1.00 82.00 95 LEU A O 1
ATOM 770 N N . VAL A 1 96 ? -17.633 -7.002 8.405 1.00 85.12 96 VAL A N 1
ATOM 771 C CA . VAL A 1 96 ? -18.304 -6.042 9.294 1.00 85.12 96 VAL A CA 1
ATOM 772 C C . VAL A 1 96 ? -19.372 -6.7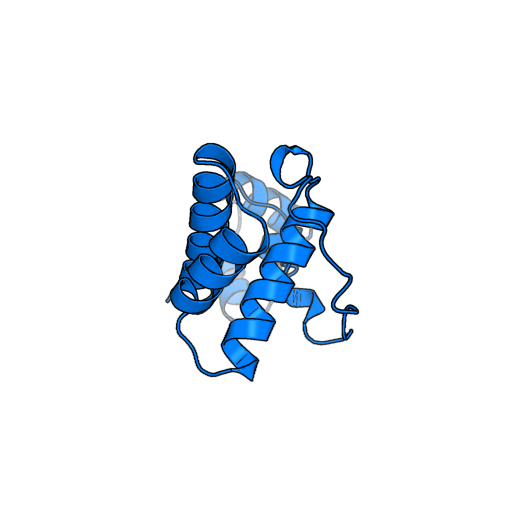37 10.133 1.00 85.12 96 VAL A C 1
ATOM 774 O O . VAL A 1 96 ? -19.436 -6.523 11.347 1.00 85.12 96 VAL A O 1
ATOM 777 N N . SER A 1 97 ? -20.178 -7.598 9.507 1.00 84.06 97 SER A N 1
ATOM 778 C CA . SER A 1 97 ? -21.231 -8.345 10.194 1.00 84.06 97 SER A CA 1
ATOM 779 C C . SER A 1 97 ? -20.678 -9.414 11.140 1.00 84.06 97 SER A C 1
ATOM 781 O O . SER A 1 97 ? -21.204 -9.575 12.240 1.00 84.06 97 SER A O 1
ATOM 783 N N . GLU A 1 98 ? -19.650 -10.163 10.733 1.00 84.88 98 GLU A N 1
ATOM 784 C CA . GLU A 1 98 ? -19.083 -11.264 11.522 1.00 84.88 98 GLU A CA 1
ATOM 785 C C . GLU A 1 98 ? -18.391 -10.755 12.794 1.00 84.88 98 GLU A C 1
ATOM 787 O O . GLU A 1 98 ? -18.524 -11.353 13.866 1.00 84.88 98 GLU A O 1
ATOM 792 N N . TYR A 1 99 ? -17.687 -9.624 12.697 1.00 84.62 99 TYR A N 1
ATOM 793 C CA . TYR A 1 99 ? -16.884 -9.090 13.798 1.00 84.62 99 TYR A CA 1
ATOM 79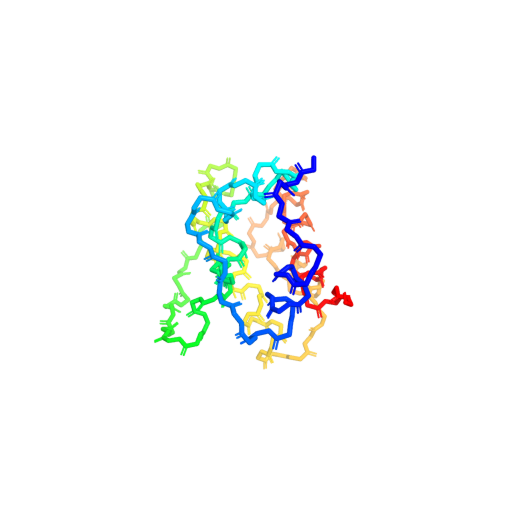4 C C . TYR A 1 99 ? -17.553 -7.946 14.567 1.00 84.62 99 TYR A C 1
ATOM 796 O O . TYR A 1 99 ? -17.009 -7.523 15.587 1.00 84.62 99 TYR A O 1
ATOM 804 N N . ASN A 1 100 ? -18.745 -7.505 14.145 1.00 85.12 100 ASN A N 1
ATOM 805 C CA . ASN A 1 100 ? -19.487 -6.391 14.742 1.00 85.12 100 ASN A CA 1
ATOM 806 C C . ASN A 1 100 ? -18.613 -5.128 14.869 1.00 85.12 100 ASN A C 1
ATOM 808 O O . ASN A 1 100 ? -18.477 -4.559 15.955 1.00 85.12 100 ASN A O 1
ATOM 812 N N . LEU A 1 101 ? -17.989 -4.753 13.748 1.00 85.12 101 LEU A N 1
ATOM 813 C CA . LEU A 1 101 ? -17.026 -3.655 13.666 1.00 85.12 101 LEU A CA 1
ATOM 814 C C . LEU A 1 101 ? -17.702 -2.294 13.872 1.00 85.12 101 LEU A C 1
ATOM 816 O O . LEU A 1 101 ? -18.781 -2.042 13.324 1.00 85.12 101 LEU A O 1
ATOM 820 N N . ASP A 1 102 ? -17.056 -1.409 14.628 1.00 89.00 102 ASP A N 1
ATOM 821 C CA . ASP A 1 102 ? -17.532 -0.037 14.835 1.00 89.00 102 ASP A CA 1
ATOM 822 C C . ASP A 1 102 ? -17.275 0.879 13.619 1.00 89.00 102 ASP A C 1
ATOM 824 O O . ASP A 1 102 ? -16.647 0.475 12.641 1.00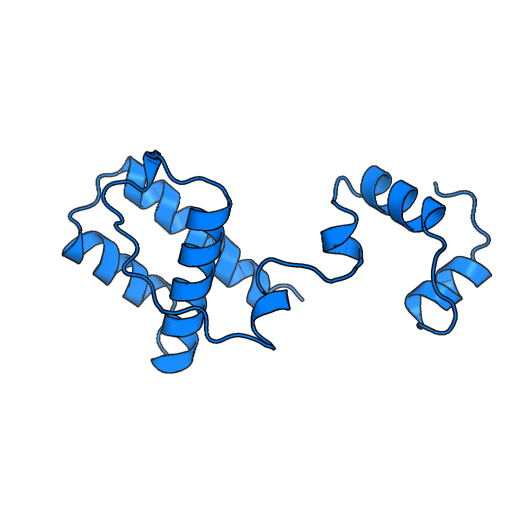 89.00 102 ASP A O 1
ATOM 828 N N . GLU A 1 103 ? -17.805 2.109 13.634 1.00 88.00 103 GLU A N 1
ATOM 829 C CA . GLU A 1 103 ? -17.682 3.036 12.492 1.00 88.00 103 GLU A CA 1
ATOM 830 C C . GLU A 1 103 ? -16.220 3.338 12.121 1.00 88.00 103 GLU A C 1
ATOM 832 O O . GLU A 1 103 ? -15.894 3.424 10.938 1.00 88.00 103 GLU A O 1
ATOM 837 N N . GLU A 1 104 ? -15.328 3.441 13.108 1.00 88.31 104 GLU A N 1
ATOM 838 C CA . GLU A 1 104 ? -13.907 3.727 12.887 1.00 88.31 104 GLU A CA 1
ATOM 839 C C . GLU A 1 104 ? -13.199 2.516 12.258 1.00 88.31 104 GLU A C 1
ATOM 841 O O . GLU A 1 104 ? -12.426 2.647 11.309 1.00 88.31 104 GLU A O 1
ATOM 846 N N . GLU A 1 105 ? -13.507 1.307 12.731 1.00 87.25 105 GLU A N 1
ATOM 847 C CA . GLU A 1 105 ? -13.000 0.056 12.158 1.00 87.25 105 GLU A CA 1
ATOM 848 C C . GLU A 1 105 ? -13.492 -0.158 10.724 1.00 87.25 105 GLU A C 1
ATOM 850 O O . GLU A 1 105 ? -12.732 -0.599 9.857 1.00 87.25 105 GLU A O 1
ATOM 855 N N . GLN A 1 106 ? -14.745 0.206 10.448 1.00 88.75 106 GLN A N 1
ATOM 856 C CA . GLN A 1 106 ? -15.312 0.168 9.104 1.00 88.75 106 GLN A CA 1
ATOM 857 C C . GLN A 1 106 ? -14.615 1.148 8.154 1.00 88.75 106 GLN A C 1
ATOM 859 O O . GLN A 1 106 ? -14.393 0.801 6.994 1.00 88.75 106 GLN A O 1
ATOM 864 N N . GLU A 1 107 ? -14.240 2.347 8.608 1.00 89.06 107 GLU A N 1
ATOM 865 C CA . GLU A 1 107 ? -13.471 3.297 7.792 1.00 89.06 107 GLU A CA 1
ATOM 866 C C . GLU A 1 107 ? -12.074 2.767 7.442 1.00 89.06 107 GLU A C 1
ATOM 868 O O . GLU A 1 107 ? -11.644 2.868 6.285 1.00 89.06 107 GLU A O 1
ATOM 873 N N . ILE A 1 108 ? -11.387 2.138 8.405 1.00 87.25 108 ILE A N 1
ATOM 874 C CA . ILE A 1 108 ? -10.096 1.474 8.163 1.00 87.25 108 ILE A CA 1
ATOM 875 C C . ILE A 1 108 ? -10.273 0.379 7.109 1.00 87.25 108 ILE A C 1
ATOM 877 O O . ILE A 1 108 ? -9.533 0.335 6.124 1.00 87.25 108 ILE A O 1
ATOM 881 N N . LEU A 1 109 ? -11.288 -0.472 7.275 1.00 85.81 109 LEU A N 1
ATOM 882 C CA . LEU A 1 109 ? -11.551 -1.574 6.358 1.00 85.81 109 LEU A CA 1
ATOM 883 C C . LEU A 1 109 ? -11.872 -1.057 4.947 1.00 85.81 109 LEU A C 1
ATOM 885 O O . LEU A 1 109 ? -11.249 -1.490 3.981 1.00 85.81 109 LEU A O 1
ATOM 889 N N . ARG A 1 110 ? -12.746 -0.053 4.814 1.00 86.81 110 ARG A N 1
ATOM 890 C CA . ARG A 1 110 ? -13.055 0.599 3.526 1.00 86.81 110 ARG A CA 1
ATOM 891 C C . ARG A 1 110 ? -11.807 1.126 2.827 1.00 86.81 110 ARG A C 1
ATOM 893 O O . ARG A 1 110 ? -11.673 0.965 1.614 1.00 86.81 110 ARG A O 1
ATOM 900 N N . THR A 1 111 ? -10.896 1.732 3.582 1.00 88.44 111 THR A N 1
ATOM 901 C CA . THR A 1 111 ? -9.630 2.245 3.046 1.00 88.44 111 THR A CA 1
ATOM 902 C C . THR A 1 111 ? -8.772 1.108 2.494 1.00 88.44 111 THR A C 1
ATOM 904 O O . THR A 1 111 ? -8.330 1.181 1.351 1.00 88.44 111 THR A O 1
ATOM 907 N N . LEU A 1 112 ? -8.617 0.012 3.244 1.00 84.62 112 LEU A N 1
ATOM 908 C CA . LEU A 1 112 ? -7.850 -1.159 2.804 1.00 84.62 112 LEU A CA 1
ATOM 909 C C . LEU A 1 112 ? -8.431 -1.801 1.539 1.00 84.62 112 LEU A C 1
ATOM 911 O O . LEU A 1 112 ? -7.692 -2.107 0.605 1.00 84.62 112 LEU A O 1
ATOM 915 N N . PHE A 1 113 ? -9.752 -1.979 1.482 1.00 84.25 113 PHE A N 1
ATOM 916 C CA . PHE A 1 113 ? -10.424 -2.534 0.305 1.00 84.25 113 PHE A CA 1
ATOM 917 C C . PHE A 1 113 ? -10.261 -1.636 -0.926 1.00 84.25 113 PHE A C 1
ATOM 919 O O . PHE A 1 113 ? -10.048 -2.139 -2.030 1.00 84.25 113 PHE A O 1
ATOM 926 N N . LYS A 1 114 ? -10.303 -0.311 -0.740 1.00 83.81 114 LYS A N 1
ATOM 927 C CA . LYS A 1 114 ? -10.037 0.657 -1.806 1.00 83.81 114 LYS A CA 1
ATOM 928 C C . LYS A 1 114 ? -8.593 0.569 -2.307 1.00 83.81 114 LYS A C 1
ATOM 930 O O . LYS A 1 114 ? -8.394 0.500 -3.514 1.00 83.81 114 LYS A O 1
ATOM 935 N N . GLU A 1 115 ? -7.608 0.516 -1.411 1.00 82.06 115 GLU A N 1
ATOM 936 C CA . GLU A 1 115 ? -6.191 0.370 -1.782 1.00 82.06 115 GLU A CA 1
ATOM 937 C C . GLU A 1 115 ? -5.927 -0.920 -2.569 1.00 82.06 115 GLU A C 1
ATOM 939 O O . GLU A 1 115 ? -5.195 -0.916 -3.558 1.00 82.06 115 GLU A O 1
ATOM 944 N N . VAL A 1 116 ? -6.541 -2.030 -2.146 1.00 78.06 116 VAL A N 1
ATOM 945 C CA . VAL A 1 116 ? -6.472 -3.302 -2.872 1.00 78.06 116 VAL A CA 1
ATOM 946 C C . VAL A 1 116 ? -7.081 -3.148 -4.265 1.00 78.06 116 VAL A C 1
ATOM 948 O O . VAL A 1 116 ? -6.449 -3.519 -5.249 1.00 78.06 116 VAL A O 1
ATOM 951 N N . TYR A 1 117 ? -8.281 -2.572 -4.374 1.00 77.69 117 TYR A N 1
ATOM 952 C CA . TYR A 1 117 ? -8.936 -2.358 -5.664 1.00 77.69 117 TYR A CA 1
ATOM 953 C C . TYR A 1 117 ? -8.096 -1.486 -6.605 1.00 77.69 117 TYR A C 1
ATOM 955 O O . TYR A 1 117 ? -7.918 -1.842 -7.768 1.00 77.69 117 TYR A O 1
ATOM 963 N N . GLU A 1 118 ? -7.560 -0.369 -6.114 1.00 79.75 118 GLU A N 1
ATOM 964 C CA . GLU A 1 118 ? -6.711 0.530 -6.900 1.00 79.75 118 GLU A CA 1
ATOM 965 C C . GLU A 1 118 ? -5.434 -0.169 -7.373 1.00 79.75 118 GLU A C 1
ATOM 967 O O . GLU A 1 118 ? -5.057 0.004 -8.524 1.00 79.75 118 GLU A O 1
ATOM 972 N N . TYR A 1 119 ? -4.811 -1.023 -6.553 1.00 71.38 119 TYR A N 1
ATOM 973 C CA . TYR A 1 119 ? -3.614 -1.763 -6.962 1.00 71.38 119 TYR A CA 1
ATOM 974 C C . TYR A 1 119 ? -3.843 -2.673 -8.181 1.00 71.38 119 TYR A C 1
ATOM 976 O O . TYR A 1 119 ? -2.983 -2.749 -9.054 1.00 71.38 119 TYR A O 1
ATOM 984 N N . PHE A 1 120 ? -4.989 -3.358 -8.260 1.00 65.50 120 PHE A N 1
ATOM 985 C CA . PHE A 1 120 ? -5.289 -4.271 -9.375 1.00 65.50 120 PHE A CA 1
ATOM 986 C C . PHE A 1 120 ? -5.885 -3.586 -10.610 1.00 65.50 120 PHE A C 1
ATOM 988 O O . PHE A 1 120 ? -5.929 -4.206 -11.669 1.00 65.50 120 PHE A O 1
ATOM 995 N N . ASN A 1 121 ? -6.359 -2.344 -10.478 1.00 67.06 121 ASN A N 1
ATOM 996 C CA . ASN A 1 121 ? -7.004 -1.588 -11.558 1.00 67.06 121 ASN A CA 1
ATOM 997 C C . ASN A 1 121 ? -6.242 -0.304 -11.932 1.00 67.06 121 ASN A C 1
ATOM 999 O O . ASN A 1 121 ? -6.787 0.537 -12.645 1.00 67.06 121 ASN A O 1
ATOM 1003 N N . ALA A 1 122 ? -5.022 -0.120 -11.426 1.00 66.25 122 ALA A N 1
ATOM 1004 C CA . ALA A 1 122 ? -4.135 0.949 -11.861 1.00 66.25 122 ALA A CA 1
ATOM 1005 C C . ALA A 1 122 ? -3.542 0.580 -13.231 1.00 66.25 122 ALA A C 1
ATOM 1007 O O . ALA A 1 122 ? -2.845 -0.430 -13.340 1.00 66.25 122 ALA A O 1
ATOM 1008 N N . ASP A 1 123 ? -3.870 1.386 -14.246 1.00 43.50 123 ASP A N 1
ATOM 1009 C CA . ASP A 1 123 ? -3.354 1.295 -15.624 1.00 43.50 123 ASP A CA 1
ATOM 1010 C C . ASP A 1 123 ? -1.827 1.482 -15.713 1.00 43.50 123 ASP A C 1
ATOM 1012 O O . ASP A 1 123 ? -1.286 2.380 -15.019 1.00 43.50 123 ASP A O 1
#

pLDDT: mean 77.88, std 13.82, range [43.5, 94.56]

Radius of gyration: 18.54 Å; chains: 1; bounding box: 44×36×40 Å